Protein AF-A0A832IJY7-F1 (afdb_monomer_lite)

Foldseek 3Di:
DDVVVVVVVVVVVVVVVCVVVVVCVVVPPDPDPPPPDPDDKDWDKEKAPDPPHPDDDDDPDDDPPDDDDDDIDIDGPIGD

Structure (mmCIF, N/CA/C/O backbone):
data_AF-A0A832IJY7-F1
#
_entry.id   AF-A0A832IJY7-F1
#
loop_
_atom_site.group_PDB
_atom_site.id
_atom_site.type_symbol
_atom_site.label_atom_id
_atom_site.label_alt_id
_atom_site.label_comp_id
_atom_site.label_asym_id
_atom_site.label_entity_id
_atom_site.label_seq_id
_atom_site.pdbx_PDB_ins_code
_atom_site.Cartn_x
_atom_site.Cartn_y
_atom_site.Cartn_z
_atom_site.occupancy
_atom_site.B_iso_or_e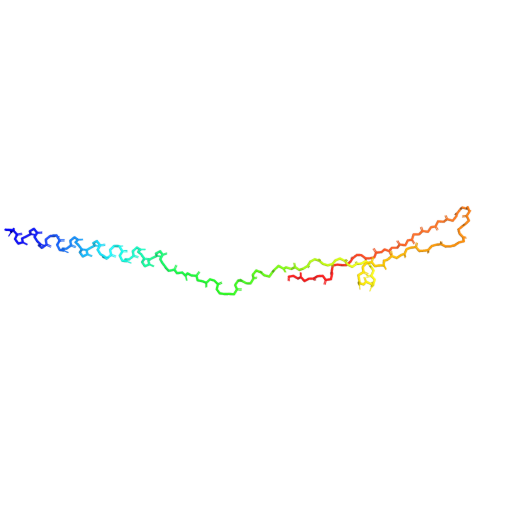quiv
_atom_site.auth_seq_id
_atom_site.auth_comp_id
_atom_site.auth_asym_id
_atom_site.auth_atom_id
_atom_site.pdbx_PDB_model_num
ATOM 1 N N . MET A 1 1 ? -34.668 -0.804 59.787 1.00 62.88 1 MET A N 1
ATOM 2 C CA . MET A 1 1 ? -34.483 -0.826 58.317 1.00 62.88 1 MET A CA 1
ATOM 3 C C . MET A 1 1 ? -35.627 -1.619 57.699 1.00 62.88 1 MET A C 1
ATOM 5 O O . MET A 1 1 ? -35.874 -2.740 58.129 1.00 62.88 1 MET A O 1
ATOM 9 N N . ASN A 1 2 ? -36.384 -1.036 56.771 1.00 82.31 2 ASN A N 1
ATOM 10 C CA . ASN A 1 2 ? -37.616 -1.654 56.268 1.00 82.31 2 ASN A CA 1
ATOM 11 C C . ASN A 1 2 ? -37.283 -2.717 55.210 1.00 82.31 2 ASN A C 1
ATOM 13 O O . ASN A 1 2 ? -36.741 -2.382 54.160 1.00 82.31 2 ASN A O 1
ATOM 17 N N . LYS A 1 3 ? -37.631 -3.991 55.455 1.00 84.44 3 LYS A N 1
ATOM 18 C CA . LYS A 1 3 ? -37.325 -5.125 54.549 1.00 84.44 3 LYS A CA 1
ATOM 19 C C . LYS A 1 3 ? -37.772 -4.884 53.098 1.00 84.44 3 LYS A C 1
ATOM 21 O O . LYS A 1 3 ? -37.083 -5.283 52.171 1.00 84.44 3 LYS A O 1
ATOM 26 N N . LYS A 1 4 ? -38.880 -4.162 52.901 1.00 87.81 4 LYS A N 1
ATOM 27 C CA . LYS A 1 4 ? -39.399 -3.775 51.576 1.00 87.81 4 LYS A CA 1
ATOM 28 C C . LYS A 1 4 ? -38.449 -2.858 50.794 1.00 87.81 4 LYS A C 1
ATOM 30 O O . LYS A 1 4 ? -38.301 -3.019 49.590 1.00 87.81 4 LYS A O 1
ATOM 35 N N . ILE A 1 5 ? -37.787 -1.927 51.480 1.00 92.19 5 ILE A N 1
ATOM 36 C CA . ILE A 1 5 ? -36.809 -1.016 50.869 1.00 92.19 5 ILE A CA 1
ATOM 37 C C . ILE A 1 5 ? -35.544 -1.777 50.467 1.00 92.19 5 ILE A C 1
ATOM 39 O O . ILE A 1 5 ? -35.012 -1.544 49.389 1.00 92.19 5 ILE A O 1
ATOM 43 N N . LEU A 1 6 ? -35.116 -2.747 51.279 1.00 92.75 6 LEU A N 1
ATOM 44 C CA . LEU A 1 6 ? -33.958 -3.584 50.961 1.00 92.75 6 LEU A CA 1
ATOM 45 C C . LEU A 1 6 ? -34.211 -4.491 49.743 1.00 92.75 6 LEU A C 1
ATOM 47 O O . LEU A 1 6 ? -33.339 -4.647 48.890 1.00 92.75 6 LEU A O 1
ATOM 51 N N . ILE A 1 7 ? -35.422 -5.047 49.634 1.00 93.88 7 ILE A N 1
ATOM 52 C CA . ILE A 1 7 ? -35.839 -5.855 48.477 1.00 93.88 7 ILE A CA 1
ATOM 53 C C . ILE A 1 7 ? -35.934 -4.992 47.208 1.00 93.88 7 ILE A C 1
ATOM 55 O O . ILE A 1 7 ? -35.462 -5.394 46.154 1.00 93.88 7 ILE A O 1
ATOM 59 N N . SER A 1 8 ? -36.482 -3.778 47.302 1.00 93.06 8 SER A N 1
ATOM 60 C CA . SER A 1 8 ? -36.536 -2.857 46.156 1.00 93.06 8 SER A CA 1
ATOM 61 C C . SER A 1 8 ? -3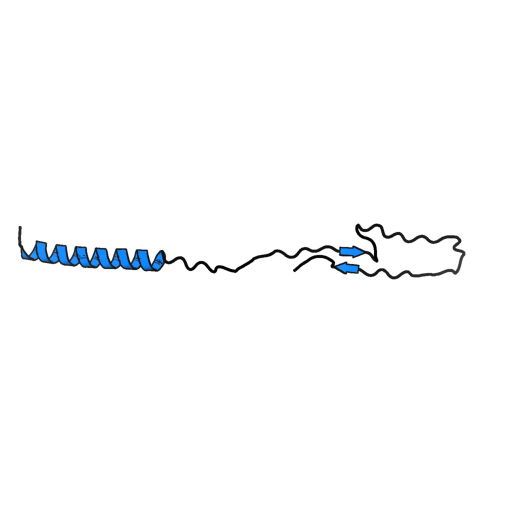5.135 -2.483 45.652 1.00 93.06 8 SER A C 1
ATOM 63 O O . SER A 1 8 ? -34.844 -2.578 44.461 1.00 93.06 8 SER A O 1
ATOM 65 N N . LEU A 1 9 ? -34.230 -2.135 46.570 1.00 94.88 9 LEU A N 1
ATOM 66 C CA . LEU A 1 9 ? -32.871 -1.725 46.222 1.00 94.88 9 LEU A CA 1
ATOM 67 C C . LEU A 1 9 ? -32.055 -2.861 45.588 1.00 94.88 9 LEU A C 1
ATOM 69 O O . LEU A 1 9 ? -31.281 -2.623 44.666 1.00 94.88 9 LEU A O 1
ATOM 73 N N . SER A 1 10 ? -32.254 -4.098 46.048 1.00 95.12 10 SER A N 1
ATOM 74 C CA . SER A 1 10 ? -31.590 -5.272 45.467 1.00 95.12 10 SER A CA 1
ATOM 75 C C . SER A 1 10 ? -32.068 -5.565 44.046 1.00 95.12 10 SER A C 1
ATOM 77 O O . SER A 1 10 ? -31.240 -5.856 43.187 1.00 95.12 10 SER A O 1
ATOM 79 N N . VAL A 1 11 ? -33.361 -5.408 43.752 1.00 96.25 11 VAL A N 1
ATOM 80 C CA . VAL A 1 11 ? -33.875 -5.554 42.379 1.00 96.25 11 VAL A CA 1
ATOM 81 C C . VAL A 1 11 ? -33.292 -4.483 41.453 1.00 96.25 11 VAL A C 1
ATOM 83 O O . VAL A 1 11 ? -32.836 -4.808 40.358 1.00 96.25 11 VAL A O 1
ATOM 86 N N . ILE A 1 12 ? -33.233 -3.224 41.901 1.00 96.12 12 ILE A N 1
ATOM 87 C CA . ILE A 1 12 ? -32.633 -2.128 41.122 1.00 96.12 12 ILE A CA 1
ATOM 88 C C . ILE A 1 12 ? -31.154 -2.413 40.831 1.00 96.12 12 ILE A C 1
ATOM 90 O O . ILE A 1 12 ? -30.708 -2.238 39.699 1.00 96.12 12 ILE A O 1
ATOM 94 N N . ALA A 1 13 ? -30.405 -2.895 41.826 1.00 96.25 13 ALA A N 1
ATOM 95 C CA . ALA A 1 13 ? -28.998 -3.243 41.657 1.00 96.25 13 ALA A CA 1
ATOM 96 C C . ALA A 1 13 ? -28.793 -4.361 40.620 1.00 96.25 13 ALA A C 1
ATOM 98 O O . ALA A 1 13 ? -27.888 -4.268 39.793 1.00 96.25 13 ALA A O 1
ATOM 99 N N . VAL A 1 14 ? -29.653 -5.385 40.619 1.00 97.00 14 VAL A N 1
ATOM 100 C CA . VAL A 1 14 ? -29.598 -6.475 39.632 1.00 97.00 14 VAL A CA 1
ATOM 101 C C . VAL A 1 14 ? -29.882 -5.957 38.223 1.00 97.00 14 VAL A C 1
ATOM 103 O O . VAL A 1 14 ? -29.130 -6.259 37.299 1.00 97.00 14 VAL A O 1
ATOM 106 N N . VAL A 1 15 ? -30.921 -5.136 38.050 1.00 96.81 15 VAL A N 1
ATOM 107 C CA . VAL A 1 15 ? -31.251 -4.549 36.741 1.00 96.81 15 VAL A CA 1
ATOM 108 C C . VAL A 1 15 ? -30.110 -3.664 36.234 1.00 96.81 15 VAL A C 1
ATOM 110 O O . VAL A 1 15 ? -29.729 -3.765 35.069 1.00 96.81 15 VAL A O 1
ATOM 113 N N . ALA A 1 16 ? -29.519 -2.846 37.108 1.00 96.25 16 ALA A N 1
ATOM 114 C CA . ALA A 1 16 ? -28.376 -2.008 36.762 1.00 96.25 16 ALA A CA 1
ATOM 115 C C . ALA A 1 16 ? -27.154 -2.843 36.342 1.00 96.25 16 ALA A C 1
ATOM 117 O O . ALA A 1 16 ? -26.515 -2.528 35.340 1.00 96.25 16 ALA A O 1
ATOM 118 N N . ALA A 1 17 ? -26.861 -3.934 37.056 1.00 95.94 17 ALA A N 1
ATOM 119 C CA . ALA A 1 17 ? -25.763 -4.835 36.714 1.00 95.94 17 ALA A CA 1
ATOM 120 C C . ALA A 1 17 ? -25.962 -5.495 35.339 1.00 95.94 17 ALA A C 1
ATOM 122 O O . ALA A 1 17 ? -25.021 -5.557 34.549 1.00 95.94 17 ALA A O 1
ATOM 123 N N . ILE A 1 18 ? -27.187 -5.930 35.024 1.00 96.12 18 ILE A N 1
ATOM 124 C CA . ILE A 1 18 ? -27.523 -6.511 33.715 1.00 96.12 18 ILE A CA 1
ATOM 125 C C . ILE A 1 18 ? -27.391 -5.462 32.607 1.00 96.12 18 ILE A C 1
ATOM 127 O O . ILE A 1 18 ? -26.795 -5.747 31.571 1.00 96.12 18 ILE A O 1
ATOM 131 N N . ALA A 1 19 ? -27.903 -4.247 32.820 1.00 95.81 19 ALA A N 1
ATOM 132 C CA . ALA A 1 19 ? -27.828 -3.176 31.829 1.00 95.81 19 ALA A CA 1
ATOM 133 C C . ALA A 1 19 ? -26.374 -2.783 31.520 1.00 95.81 19 ALA A C 1
ATOM 135 O O . ALA A 1 19 ? -25.991 -2.695 30.353 1.00 95.81 19 ALA A O 1
ATOM 136 N N . VAL A 1 20 ? -25.548 -2.597 32.555 1.00 94.50 20 VAL A N 1
ATOM 137 C CA . V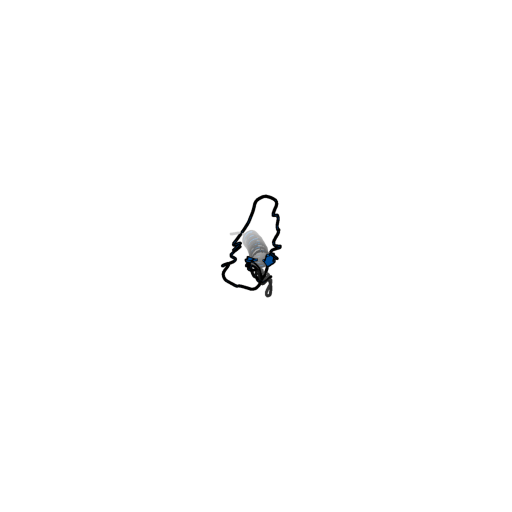AL A 1 20 ? -24.124 -2.264 32.398 1.00 94.50 20 VAL A CA 1
ATOM 138 C C . VAL A 1 20 ? -23.372 -3.418 31.737 1.00 94.50 20 VAL A C 1
ATOM 140 O O . VAL A 1 20 ? -22.665 -3.193 30.760 1.00 94.50 20 VAL A O 1
ATOM 143 N N . GLY A 1 21 ? -23.565 -4.653 32.209 1.00 92.62 21 GLY A N 1
ATOM 144 C CA . GLY A 1 21 ? -22.917 -5.834 31.637 1.00 92.62 21 GLY A CA 1
ATOM 145 C C . GLY A 1 21 ? -23.281 -6.057 30.168 1.00 92.62 21 GLY A C 1
ATOM 146 O O . GLY A 1 21 ? -22.395 -6.283 29.348 1.00 92.62 21 GLY A O 1
ATOM 147 N N . GLY A 1 22 ? -24.561 -5.915 29.816 1.00 91.69 22 GLY A N 1
ATOM 148 C CA . GLY A 1 22 ? -25.036 -6.038 28.437 1.00 91.69 22 GLY A CA 1
ATOM 149 C C . GLY A 1 22 ? -24.518 -4.926 27.526 1.00 91.69 22 GLY A C 1
ATOM 150 O O . GLY A 1 22 ? -24.113 -5.202 26.404 1.00 91.69 22 GLY A O 1
ATOM 151 N N . THR A 1 23 ? -24.459 -3.685 28.018 1.00 91.88 23 THR A N 1
ATOM 152 C CA . THR A 1 23 ? -23.932 -2.545 27.248 1.00 91.88 23 THR A CA 1
ATOM 153 C C . THR A 1 23 ? -22.432 -2.696 26.998 1.00 91.88 23 THR A C 1
ATOM 155 O O . THR A 1 23 ? -21.971 -2.516 25.875 1.00 91.88 23 THR A O 1
ATOM 158 N N . ILE A 1 24 ? -21.667 -3.087 28.022 1.00 92.31 24 ILE A N 1
ATOM 159 C CA . ILE A 1 24 ? -20.232 -3.371 27.890 1.00 92.31 24 ILE A CA 1
ATOM 160 C C . ILE A 1 24 ? -20.007 -4.509 26.894 1.00 92.31 24 ILE A C 1
ATOM 162 O O . ILE A 1 24 ? -19.151 -4.369 26.028 1.00 92.31 24 ILE A O 1
ATOM 166 N N . ALA A 1 25 ? -20.769 -5.602 26.984 1.00 87.69 25 ALA A N 1
ATOM 167 C CA . ALA A 1 25 ? -20.660 -6.716 26.046 1.00 87.69 25 ALA A CA 1
ATOM 168 C C . ALA A 1 25 ? -20.983 -6.287 24.606 1.00 87.69 25 ALA A C 1
ATOM 170 O O . ALA A 1 25 ? -20.220 -6.596 23.698 1.00 87.69 25 ALA A O 1
ATOM 171 N N . TYR A 1 26 ? -22.054 -5.512 24.412 1.00 87.44 26 TYR A N 1
ATOM 172 C CA . TYR A 1 26 ? -22.463 -5.005 23.101 1.00 87.44 26 TYR A CA 1
ATOM 173 C C . TYR A 1 26 ? -21.390 -4.127 22.437 1.00 87.44 26 TYR A C 1
ATOM 175 O O . TYR A 1 26 ? -21.178 -4.226 21.235 1.00 87.44 26 TYR A O 1
ATOM 183 N N . PHE A 1 27 ? -20.698 -3.280 23.207 1.00 86.00 27 PHE A N 1
ATOM 184 C CA . PHE A 1 27 ? -19.658 -2.390 22.671 1.00 86.00 27 PHE A CA 1
ATOM 185 C C . PHE A 1 27 ? -18.242 -2.984 22.660 1.00 86.00 27 PHE A C 1
ATOM 187 O O . PHE A 1 27 ? -17.360 -2.392 22.045 1.00 86.00 27 PHE A O 1
ATOM 194 N N . ASN A 1 28 ? -17.995 -4.102 23.349 1.00 85.12 28 ASN A N 1
ATOM 195 C CA . ASN A 1 28 ? -16.695 -4.785 23.316 1.00 85.12 28 ASN A CA 1
ATOM 196 C C . ASN A 1 28 ? -16.608 -5.866 22.242 1.00 85.12 28 ASN A C 1
ATOM 198 O O . ASN A 1 28 ? -15.512 -6.386 22.021 1.00 85.12 28 ASN A O 1
ATOM 202 N N . ASP A 1 29 ? -17.722 -6.218 21.595 1.00 77.62 29 ASP A N 1
ATOM 203 C CA . ASP A 1 29 ? -17.665 -7.166 20.494 1.00 77.62 29 ASP A CA 1
ATOM 204 C C . ASP A 1 29 ? -16.794 -6.584 19.375 1.00 77.62 29 ASP A C 1
ATOM 206 O O . ASP A 1 29 ? -17.080 -5.535 18.793 1.00 77.62 29 ASP A O 1
ATOM 210 N N . THR A 1 30 ? -15.649 -7.225 19.163 1.00 74.50 30 THR A N 1
ATOM 211 C CA . THR A 1 30 ? -14.625 -6.771 18.230 1.00 74.50 30 THR A CA 1
ATOM 212 C C . THR A 1 30 ? -14.701 -7.664 17.009 1.00 74.50 30 THR A C 1
ATOM 214 O O . THR A 1 30 ? -14.034 -8.696 16.924 1.00 74.50 30 THR A O 1
ATOM 217 N N . GLU A 1 31 ? -15.508 -7.246 16.044 1.00 70.56 31 GLU A N 1
ATOM 218 C CA . GLU A 1 31 ? -15.553 -7.856 14.720 1.00 70.56 31 GLU A CA 1
ATOM 219 C C . GLU A 1 31 ? -14.233 -7.571 13.992 1.00 70.56 31 GLU A C 1
ATOM 221 O O . GLU A 1 31 ? -13.992 -6.489 13.449 1.00 70.56 31 GLU A O 1
ATOM 226 N N . THR A 1 32 ? -13.322 -8.544 14.020 1.00 74.06 32 THR A N 1
ATOM 227 C CA . THR A 1 32 ? -12.073 -8.464 13.263 1.00 74.06 32 THR A CA 1
ATOM 228 C C . THR A 1 32 ? -12.342 -8.955 11.850 1.00 74.06 32 THR A C 1
ATOM 230 O O . THR A 1 32 ? -12.493 -10.154 11.619 1.00 74.06 32 THR A O 1
ATOM 233 N N . SER A 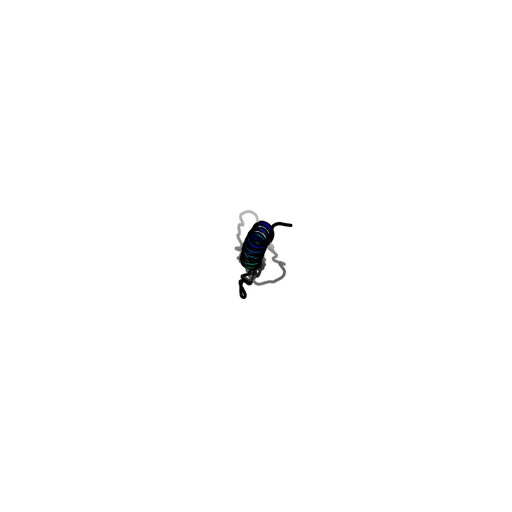1 33 ? -12.348 -8.038 10.881 1.00 64.62 33 SER A N 1
ATOM 234 C CA . SER A 1 33 ? -12.380 -8.399 9.462 1.00 64.62 33 SER A CA 1
ATOM 235 C C . SER A 1 33 ? -11.030 -9.016 9.063 1.00 64.62 33 SER A C 1
ATOM 237 O O . SER A 1 33 ? -10.103 -8.343 8.609 1.00 64.62 33 SER A O 1
ATOM 239 N N . THR A 1 34 ? -10.885 -10.313 9.339 1.00 72.94 34 THR A N 1
ATOM 240 C CA . THR A 1 34 ? -9.707 -11.107 8.983 1.00 72.94 34 THR A CA 1
ATOM 241 C C . THR A 1 34 ? -9.691 -11.322 7.468 1.00 72.94 34 THR A C 1
ATOM 243 O O . THR A 1 34 ? -10.676 -11.761 6.885 1.00 72.94 34 THR A O 1
ATOM 246 N N . GLY A 1 35 ? -8.584 -10.961 6.811 1.00 63.34 35 GLY A N 1
ATOM 247 C CA . GLY A 1 35 ? -8.448 -11.057 5.350 1.00 63.34 35 GLY A CA 1
ATOM 248 C C . GLY A 1 35 ? -8.486 -9.727 4.591 1.00 63.34 35 GLY A C 1
ATOM 249 O O . GLY A 1 35 ? -8.268 -9.732 3.383 1.00 63.34 35 GLY A O 1
ATOM 250 N N . ASN A 1 36 ? -8.670 -8.585 5.265 1.00 54.41 36 ASN A N 1
ATOM 251 C CA . ASN A 1 36 ? -8.458 -7.277 4.635 1.00 54.41 36 ASN A CA 1
ATOM 252 C C . ASN A 1 36 ? -6.957 -6.991 4.513 1.00 54.41 36 ASN A C 1
ATOM 254 O O . ASN A 1 36 ? -6.342 -6.376 5.385 1.00 54.41 36 ASN A O 1
ATOM 258 N N . THR A 1 37 ? -6.347 -7.468 3.433 1.00 67.06 37 THR A N 1
ATOM 259 C CA . THR A 1 37 ? -4.972 -7.115 3.085 1.00 67.06 37 THR A CA 1
ATOM 260 C C . THR A 1 37 ? -4.980 -5.774 2.351 1.00 67.06 37 THR A C 1
ATOM 262 O O . THR A 1 37 ? -5.302 -5.706 1.169 1.00 67.06 37 THR A O 1
ATOM 265 N N . PHE A 1 38 ? -4.617 -4.693 3.043 1.00 67.06 38 PHE A N 1
ATOM 266 C CA . PHE A 1 38 ? -4.261 -3.429 2.393 1.00 67.06 38 PHE A CA 1
ATOM 267 C C . PHE A 1 38 ? -2.834 -3.547 1.853 1.00 67.06 38 PHE A C 1
ATOM 269 O O . PHE A 1 38 ? -1.887 -3.023 2.439 1.00 67.06 38 PHE A O 1
ATOM 276 N N . THR A 1 39 ? -2.661 -4.298 0.767 1.00 71.44 39 THR A N 1
ATOM 277 C CA . THR A 1 39 ? -1.393 -4.285 0.037 1.00 71.44 39 THR A CA 1
ATOM 278 C C . THR A 1 39 ? -1.339 -2.989 -0.755 1.00 71.44 39 THR A C 1
ATOM 280 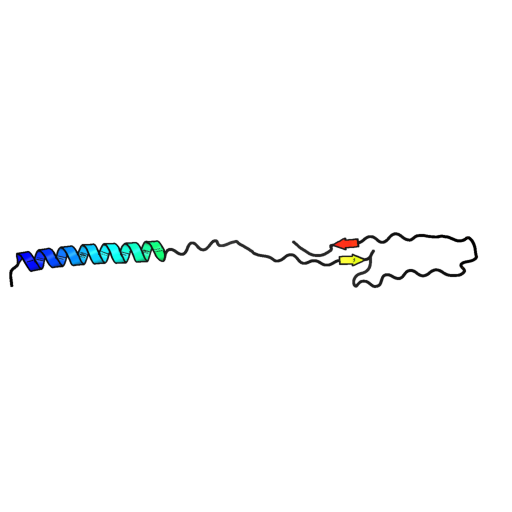O O . THR A 1 39 ? -2.213 -2.722 -1.575 1.00 71.44 39 THR A O 1
ATOM 283 N N . ALA A 1 40 ? -0.341 -2.153 -0.482 1.00 74.00 40 ALA A N 1
ATOM 284 C CA . ALA A 1 40 ? -0.038 -1.047 -1.370 1.00 74.00 40 ALA A CA 1
ATOM 285 C C . ALA A 1 40 ? 0.659 -1.614 -2.611 1.00 74.00 40 ALA A C 1
ATOM 287 O O . ALA A 1 40 ? 1.740 -2.197 -2.498 1.00 74.00 40 ALA A O 1
ATOM 288 N N . GLY A 1 41 ? 0.044 -1.430 -3.776 1.00 75.81 41 GLY A N 1
ATOM 289 C CA . GLY A 1 41 ? 0.698 -1.678 -5.050 1.00 75.81 41 GLY A CA 1
ATOM 290 C C . GLY A 1 41 ? 1.963 -0.838 -5.211 1.00 75.81 41 GLY A C 1
ATOM 291 O O . GLY A 1 41 ? 2.096 0.249 -4.641 1.00 75.81 41 GLY A O 1
ATOM 292 N N . THR A 1 42 ? 2.914 -1.343 -5.989 1.00 85.56 42 THR A N 1
ATOM 293 C CA . THR A 1 42 ? 4.133 -0.610 -6.334 1.00 85.56 42 THR A CA 1
ATOM 294 C C . THR A 1 42 ? 3.963 0.061 -7.696 1.00 85.56 42 THR A C 1
ATOM 296 O O . THR A 1 42 ? 3.373 -0.503 -8.612 1.00 85.56 42 THR A O 1
ATOM 299 N N . LEU A 1 43 ? 4.478 1.281 -7.845 1.00 84.25 43 LEU A N 1
ATOM 300 C CA . LEU A 1 43 ? 4.575 1.970 -9.132 1.00 84.25 43 LEU A CA 1
ATOM 301 C C . LEU A 1 43 ? 6.041 1.954 -9.564 1.00 84.25 43 LEU A C 1
ATOM 303 O O . LEU A 1 43 ? 6.864 2.616 -8.934 1.00 84.25 43 LEU A O 1
ATOM 307 N N . ASN A 1 44 ? 6.360 1.213 -10.626 1.00 85.06 44 ASN A N 1
ATOM 308 C CA . ASN A 1 44 ? 7.698 1.192 -11.218 1.00 85.06 44 ASN A CA 1
ATOM 309 C C . ASN A 1 44 ? 7.594 1.513 -12.710 1.00 85.06 44 ASN A C 1
ATOM 311 O O . ASN A 1 44 ? 7.012 0.738 -13.462 1.00 85.06 44 ASN A O 1
ATOM 315 N N . LEU A 1 45 ? 8.123 2.659 -13.140 1.00 84.94 45 LEU A N 1
ATOM 316 C CA . LEU A 1 45 ? 8.047 3.100 -14.532 1.00 84.94 45 LEU A CA 1
ATOM 317 C C . LEU A 1 45 ? 9.346 2.785 -15.270 1.00 84.94 45 LEU A C 1
ATOM 319 O O . LEU A 1 45 ? 10.390 3.380 -15.010 1.00 84.94 45 LEU A O 1
ATOM 323 N N . LYS A 1 46 ? 9.240 1.889 -16.246 1.00 85.25 46 LYS A N 1
ATOM 324 C CA . LYS A 1 46 ? 10.323 1.476 -17.131 1.00 85.25 46 LYS A CA 1
ATOM 325 C C . LYS A 1 46 ? 10.304 2.278 -18.432 1.00 85.25 46 LYS A C 1
ATOM 327 O O . LYS A 1 46 ? 9.235 2.526 -18.996 1.00 85.25 46 LYS A O 1
ATOM 332 N N . VAL A 1 47 ? 11.487 2.637 -18.930 1.00 83.50 47 VAL A N 1
ATOM 333 C CA . VAL A 1 47 ? 11.682 3.385 -20.182 1.00 83.50 47 VAL A CA 1
ATOM 334 C C . VAL A 1 47 ? 12.311 2.453 -21.225 1.00 83.50 47 VAL A C 1
ATOM 336 O O . VAL A 1 47 ? 13.508 2.173 -21.183 1.00 83.50 47 VAL A O 1
ATOM 339 N N . GLY A 1 48 ? 11.508 1.944 -22.164 1.00 74.44 48 GLY A N 1
ATOM 340 C CA . GLY A 1 48 ? 11.936 0.911 -23.116 1.00 74.44 48 GLY A CA 1
ATOM 341 C C . GLY A 1 48 ? 12.163 -0.460 -22.458 1.00 74.44 48 GLY A C 1
ATOM 342 O O . GLY A 1 48 ? 11.419 -0.855 -21.560 1.00 74.44 48 GLY A O 1
ATOM 343 N N . ASP A 1 49 ? 13.189 -1.194 -22.903 1.00 70.06 49 ASP A N 1
ATOM 344 C CA . ASP A 1 49 ? 13.475 -2.567 -22.450 1.00 70.06 49 ASP A CA 1
ATOM 345 C C . ASP A 1 49 ? 14.462 -2.672 -21.270 1.00 70.06 49 ASP A C 1
ATOM 347 O O . ASP A 1 49 ? 14.633 -3.768 -20.733 1.00 70.06 49 ASP A O 1
ATOM 351 N N . ASN A 1 50 ? 15.008 -1.558 -20.767 1.00 66.00 50 ASN A N 1
ATOM 352 C CA . ASN A 1 50 ? 15.983 -1.542 -19.664 1.00 66.00 50 ASN A CA 1
ATOM 353 C C . ASN A 1 50 ? 15.377 -1.080 -18.325 1.00 66.00 50 ASN A C 1
ATOM 355 O O . ASN A 1 50 ? 14.504 -0.215 -18.311 1.00 66.00 50 ASN A O 1
ATOM 359 N N . ASP A 1 51 ? 15.859 -1.653 -17.217 1.00 70.25 51 ASP A N 1
ATOM 360 C CA . ASP A 1 51 ? 15.572 -1.256 -15.827 1.00 70.25 51 ASP A CA 1
ATOM 361 C C . ASP A 1 51 ? 16.895 -1.321 -15.015 1.00 70.25 51 ASP A C 1
ATOM 363 O O . ASP A 1 51 ? 17.503 -2.398 -14.998 1.00 70.25 51 ASP A O 1
ATOM 367 N N . PRO A 1 52 ? 17.395 -0.225 -14.397 1.00 62.41 52 PRO A N 1
ATOM 368 C CA . PRO A 1 52 ? 16.802 1.112 -14.306 1.00 62.41 52 PRO A CA 1
ATOM 369 C C . PRO A 1 52 ? 17.071 1.987 -15.545 1.00 62.41 52 PRO A C 1
ATOM 371 O O . PRO A 1 52 ? 17.767 1.597 -16.478 1.00 62.41 52 PRO A O 1
ATOM 374 N N . THR A 1 53 ? 16.419 3.152 -15.568 1.00 64.81 53 THR A N 1
ATOM 375 C CA . THR A 1 53 ? 16.095 4.040 -16.703 1.00 64.81 53 THR A CA 1
ATOM 376 C C . THR A 1 53 ? 17.271 4.660 -17.477 1.00 64.81 53 THR A C 1
ATOM 378 O O . THR A 1 53 ? 17.334 5.879 -17.641 1.00 64.81 53 THR A O 1
ATOM 381 N N . ASP A 1 54 ? 18.175 3.858 -18.023 1.00 68.62 54 ASP A N 1
ATOM 382 C CA . ASP A 1 54 ? 19.223 4.343 -18.922 1.00 68.62 54 ASP A CA 1
ATOM 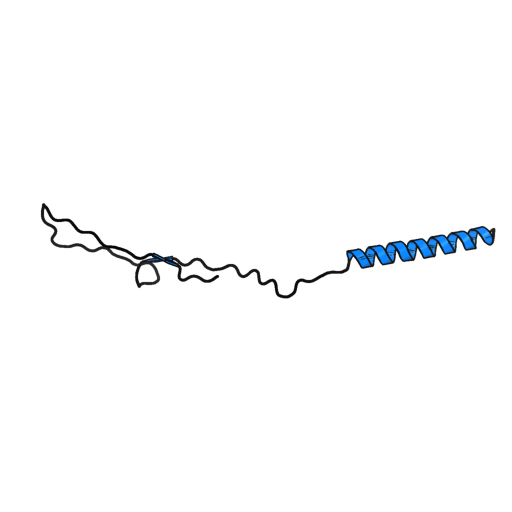383 C C . ASP A 1 54 ? 18.751 4.226 -20.378 1.00 68.62 54 ASP A C 1
ATOM 385 O O . ASP A 1 54 ? 19.033 3.255 -21.085 1.00 68.62 54 ASP A O 1
ATOM 389 N N . TRP A 1 55 ? 17.984 5.223 -20.834 1.00 76.81 55 TRP A N 1
ATOM 390 C CA . TRP A 1 55 ? 17.613 5.352 -22.244 1.00 76.81 55 TRP A CA 1
ATOM 391 C C . TRP A 1 55 ? 18.327 6.540 -22.884 1.00 76.81 55 TRP A C 1
ATOM 393 O O . TRP A 1 55 ? 18.089 7.695 -22.531 1.00 76.81 55 TRP A O 1
ATOM 403 N N . ASN A 1 56 ? 19.196 6.263 -23.857 1.00 79.44 56 ASN A N 1
ATOM 404 C CA . ASN A 1 56 ? 19.929 7.276 -24.603 1.00 79.44 56 ASN A CA 1
ATOM 405 C C . ASN A 1 56 ? 19.412 7.413 -26.047 1.00 79.44 56 ASN A C 1
ATOM 407 O O . ASN A 1 56 ? 19.107 6.442 -26.750 1.00 79.44 56 ASN A O 1
ATOM 411 N N . PHE A 1 57 ? 19.352 8.658 -26.520 1.00 80.12 57 PHE A N 1
ATOM 412 C CA . PHE A 1 57 ? 19.150 8.976 -27.929 1.00 80.12 57 PHE A CA 1
ATOM 413 C C . PHE A 1 57 ? 20.458 9.507 -28.509 1.00 80.12 57 PHE A C 1
ATOM 415 O O . PHE A 1 57 ? 20.829 10.654 -28.276 1.00 80.12 57 PHE A O 1
ATOM 422 N N . GLN A 1 58 ? 21.181 8.654 -29.234 1.00 83.56 58 GLN A N 1
ATOM 423 C CA . GLN A 1 58 ? 22.383 9.049 -29.961 1.00 83.56 58 GLN A CA 1
ATOM 424 C C . GLN A 1 58 ? 22.076 9.179 -31.449 1.00 83.56 58 GLN A C 1
ATOM 426 O O . GLN A 1 58 ? 21.537 8.266 -32.071 1.00 83.56 58 GLN A O 1
ATOM 431 N N . VAL A 1 59 ? 22.460 10.322 -32.006 1.00 83.44 59 VAL A N 1
ATOM 432 C CA . VAL A 1 59 ? 22.406 10.630 -33.435 1.00 83.44 59 VAL A CA 1
ATOM 433 C C . VAL A 1 59 ? 23.769 11.159 -33.864 1.00 83.44 59 VAL A C 1
ATOM 435 O O . VAL A 1 59 ? 24.377 11.961 -33.157 1.00 83.44 59 VAL A O 1
ATOM 438 N N . GLY A 1 60 ? 24.268 10.689 -35.006 1.00 88.62 60 GLY A N 1
ATOM 439 C CA . GLY A 1 60 ? 25.583 11.051 -35.534 1.00 88.62 60 GLY A CA 1
ATOM 440 C C . GLY A 1 60 ? 25.514 11.402 -37.016 1.00 88.62 60 GLY A C 1
ATOM 441 O O . GLY A 1 60 ? 24.698 10.847 -37.744 1.00 88.62 60 GLY A O 1
ATOM 442 N N . GLY A 1 61 ? 26.377 12.324 -37.455 1.00 87.81 61 GLY A N 1
ATOM 443 C CA . GLY A 1 61 ? 26.527 12.667 -38.875 1.00 87.81 61 GLY A CA 1
ATOM 444 C C . GLY A 1 61 ? 25.353 13.433 -39.497 1.00 87.81 61 GLY A C 1
ATOM 445 O O . GLY A 1 61 ? 25.122 13.301 -40.693 1.00 87.81 61 GLY A O 1
ATOM 446 N N . ILE A 1 62 ? 24.616 14.218 -38.707 1.00 90.31 62 ILE A N 1
ATOM 447 C CA . ILE A 1 62 ? 23.461 14.996 -39.183 1.00 90.31 62 ILE A CA 1
ATOM 448 C C . ILE A 1 62 ? 23.925 16.151 -40.087 1.00 90.31 62 ILE A C 1
ATOM 450 O O . ILE A 1 62 ? 24.831 16.905 -39.718 1.00 90.31 62 ILE A O 1
ATOM 454 N N . LYS A 1 63 ? 23.277 16.321 -41.246 1.00 91.12 63 LYS A N 1
ATOM 455 C CA . LYS A 1 63 ? 23.502 17.440 -42.183 1.00 91.12 63 LYS A CA 1
ATOM 456 C C . LYS A 1 63 ? 22.263 18.347 -42.296 1.00 91.12 63 LYS A C 1
ATOM 458 O O . LYS A 1 63 ? 21.168 17.945 -41.899 1.00 91.12 63 LYS A O 1
ATOM 463 N N . PRO A 1 64 ? 22.397 19.569 -42.847 1.00 93.69 64 PRO A N 1
ATOM 464 C CA . PRO A 1 64 ? 21.255 20.460 -43.042 1.00 93.69 64 PRO A CA 1
ATOM 465 C C . PRO A 1 64 ? 20.156 19.807 -43.894 1.00 93.69 64 PRO A C 1
ATOM 467 O O . PRO A 1 64 ? 20.429 19.323 -44.991 1.00 93.69 64 PRO A O 1
ATOM 470 N N . GLY A 1 65 ? 18.921 19.815 -43.384 1.00 93.44 65 GLY A N 1
ATOM 471 C CA . GLY A 1 65 ? 17.748 19.207 -44.024 1.00 93.44 65 GLY A CA 1
ATOM 472 C C . GLY A 1 65 ? 17.320 17.851 -43.451 1.00 93.44 65 GLY A C 1
ATOM 473 O O . GLY A 1 65 ? 16.225 17.399 -43.774 1.00 93.44 65 GLY A O 1
ATOM 474 N N . ASP A 1 66 ? 18.123 17.224 -42.587 1.00 92.00 66 ASP A N 1
ATOM 475 C CA . ASP A 1 66 ? 17.765 15.945 -41.965 1.00 92.00 66 ASP A CA 1
ATOM 476 C C . ASP A 1 66 ? 16.796 16.122 -40.780 1.00 92.00 66 ASP A C 1
ATOM 478 O O . ASP A 1 66 ? 16.912 17.051 -39.977 1.00 92.00 66 ASP A O 1
ATOM 482 N N . SER A 1 67 ? 15.869 15.172 -40.634 1.00 89.69 67 SER A N 1
ATOM 483 C CA . SER A 1 67 ? 14.945 15.061 -39.500 1.00 89.69 67 SER A CA 1
ATOM 484 C C . SER A 1 67 ? 14.758 13.600 -39.098 1.00 89.69 67 SER A C 1
ATOM 486 O O . SER A 1 67 ? 14.786 12.718 -39.956 1.00 89.69 67 SER A O 1
ATOM 488 N N . GLY A 1 68 ? 14.505 13.341 -37.817 1.00 84.81 68 GLY A N 1
ATOM 489 C CA . GLY A 1 68 ? 14.214 12.002 -37.317 1.00 84.81 68 GLY A CA 1
ATOM 490 C C . GLY A 1 68 ? 13.492 12.039 -35.976 1.00 84.81 68 GLY A C 1
ATOM 491 O O . GLY A 1 68 ? 13.567 13.023 -35.241 1.00 84.81 68 GLY A O 1
ATOM 492 N N . SER A 1 69 ? 12.799 10.952 -35.663 1.00 86.88 69 SER A N 1
ATOM 493 C CA . SER A 1 69 ? 12.091 10.740 -34.402 1.00 86.88 69 SER A CA 1
ATOM 494 C C . SER A 1 69 ? 12.401 9.347 -33.872 1.00 86.88 69 SER A C 1
ATOM 496 O O . SER A 1 69 ? 12.642 8.422 -34.649 1.00 86.88 69 SER A O 1
ATOM 498 N N . LYS A 1 70 ? 12.360 9.179 -32.552 1.00 83.31 70 LYS A N 1
ATOM 499 C CA . LYS A 1 70 ? 12.441 7.868 -31.909 1.00 83.31 70 LYS A CA 1
ATOM 500 C C . LYS A 1 70 ? 11.331 7.767 -30.878 1.00 83.31 70 LYS A C 1
ATOM 502 O O . LYS A 1 70 ? 11.158 8.672 -30.068 1.00 83.31 70 LYS A O 1
ATOM 507 N N . GLU A 1 71 ? 10.576 6.682 -30.950 1.00 84.94 71 GLU A N 1
ATOM 508 C CA . GLU A 1 71 ? 9.504 6.392 -30.008 1.00 84.94 71 GLU A CA 1
ATOM 509 C C . GLU A 1 71 ? 10.064 5.633 -28.803 1.00 84.94 71 GLU A C 1
ATOM 511 O O . GLU A 1 71 ? 10.970 4.803 -28.934 1.00 84.94 71 GLU A O 1
ATOM 516 N N . VAL A 1 72 ? 9.543 5.953 -27.621 1.00 82.50 72 VAL A N 1
ATOM 517 C CA . VAL A 1 72 ? 9.927 5.321 -26.360 1.00 82.50 72 VAL A CA 1
ATOM 518 C C . VAL A 1 72 ? 8.671 4.853 -25.666 1.00 82.50 72 VAL A C 1
ATOM 520 O O . VAL A 1 72 ? 7.780 5.650 -25.383 1.00 82.50 72 VAL A O 1
ATOM 523 N N . VAL A 1 73 ? 8.618 3.558 -25.378 1.00 84.38 73 VAL A N 1
ATOM 524 C CA . VAL A 1 73 ? 7.489 2.962 -24.671 1.00 84.38 73 VAL A CA 1
ATOM 525 C C . VAL A 1 73 ? 7.728 3.089 -23.171 1.00 84.38 73 VAL A C 1
ATOM 527 O O . VAL A 1 73 ? 8.773 2.674 -22.666 1.00 84.38 73 VAL A O 1
ATOM 530 N N . LEU A 1 74 ? 6.748 3.650 -22.466 1.00 84.62 74 LEU A N 1
ATOM 531 C CA . LEU A 1 74 ? 6.709 3.694 -21.007 1.00 84.62 74 LEU A CA 1
ATOM 532 C C . LEU A 1 74 ? 5.813 2.569 -20.499 1.00 84.62 74 LEU A C 1
ATOM 534 O O . LEU A 1 74 ? 4.681 2.425 -20.961 1.00 84.62 74 LEU A O 1
ATOM 538 N N . GLN A 1 75 ? 6.314 1.774 -19.558 1.00 85.44 75 GLN A N 1
ATOM 539 C CA . GLN A 1 75 ? 5.579 0.630 -19.014 1.00 85.44 75 GLN A CA 1
ATOM 540 C C . GLN A 1 75 ? 5.636 0.643 -17.490 1.00 85.44 75 GLN A C 1
ATOM 542 O O . GLN A 1 75 ? 6.715 0.784 -16.918 1.00 85.44 75 GLN A O 1
ATOM 547 N N . ASN A 1 76 ? 4.484 0.478 -16.833 1.00 86.12 76 ASN A N 1
ATOM 548 C CA . ASN A 1 76 ? 4.449 0.210 -15.399 1.00 86.12 76 ASN A CA 1
ATOM 549 C C . ASN A 1 76 ? 4.716 -1.282 -15.162 1.00 86.12 76 ASN A C 1
ATOM 551 O O . ASN A 1 76 ? 3.904 -2.116 -15.557 1.00 86.12 76 ASN A O 1
ATOM 555 N N . THR A 1 77 ? 5.837 -1.606 -14.527 1.00 87.44 77 THR A N 1
ATOM 556 C CA . THR A 1 77 ? 6.229 -2.969 -14.128 1.00 87.44 77 THR A CA 1
ATOM 557 C C . THR A 1 77 ? 6.046 -3.217 -12.629 1.00 87.44 77 THR A C 1
ATOM 559 O O . THR A 1 77 ? 6.490 -4.241 -12.112 1.00 87.44 77 THR A O 1
ATOM 562 N N . GLY A 1 78 ? 5.418 -2.280 -11.918 1.00 84.19 78 GLY A N 1
ATOM 563 C CA . GLY A 1 78 ? 5.060 -2.447 -10.517 1.00 84.19 78 GLY A CA 1
ATOM 564 C C . GLY A 1 78 ? 3.895 -3.423 -10.296 1.00 84.19 78 GLY A C 1
ATOM 565 O O . GLY A 1 78 ? 3.376 -4.042 -11.224 1.00 84.19 78 GLY A O 1
ATOM 566 N N . SER A 1 79 ? 3.492 -3.574 -9.040 1.00 84.12 79 SER A N 1
ATOM 567 C CA . SER A 1 79 ? 2.452 -4.500 -8.579 1.00 84.12 79 SER A CA 1
ATOM 568 C C . SER A 1 79 ? 1.163 -3.773 -8.189 1.00 84.12 79 SER A C 1
ATOM 570 O O . SER A 1 79 ? 1.186 -2.587 -7.872 1.00 84.12 79 SER A O 1
ATOM 572 N N . ILE A 1 80 ? 0.047 -4.505 -8.171 1.00 71.25 80 ILE A N 1
ATOM 573 C CA . ILE A 1 80 ? -1.198 -4.106 -7.486 1.00 71.25 80 ILE A CA 1
ATOM 574 C C . ILE A 1 80 ? -1.087 -4.284 -5.975 1.00 71.25 80 ILE A C 1
ATOM 576 O O . ILE A 1 80 ? -0.306 -5.164 -5.541 1.00 71.25 80 ILE A O 1
#

pLDDT: mean 83.35, std 10.27, range [54.41, 97.0]

Secondary structure (DSSP, 8-state):
--HHHHHHHHHHHHHHHHHHHHHHHHHH-----TT---PPPP--EEETTBSS--------S--TT--------EEE----

Radius of gyration: 37.39 Å; chains: 1; bounding box: 66×32×102 Å

Sequence (80 aa):
MNKKILISLSVIAVVAAIAVGGTIAYFNDTETSTGNTFTAGTLNLKVGDNDPTDWNFQVGGIKPGDSGSKEVVLQNTGSI